Protein AF-M7NB40-F1 (afdb_monomer_lite)

Structure (mmCIF, N/CA/C/O backbone):
data_AF-M7NB40-F1
#
_entry.id   AF-M7NB40-F1
#
loop_
_atom_site.group_PDB
_atom_site.id
_atom_site.type_symbol
_atom_site.label_atom_id
_atom_site.label_alt_id
_atom_site.label_comp_id
_atom_site.label_asym_id
_atom_site.label_entity_id
_atom_site.label_seq_id
_atom_site.pdbx_PDB_ins_code
_atom_site.Cartn_x
_atom_site.Cartn_y
_atom_site.Cartn_z
_atom_site.occupancy
_atom_site.B_iso_or_equiv
_atom_site.auth_seq_id
_atom_site.auth_comp_id
_atom_site.auth_asym_id
_atom_site.auth_atom_id
_atom_site.pdbx_PDB_model_num
ATOM 1 N N . MET A 1 1 ? 5.484 7.622 -12.909 1.00 49.22 1 MET A N 1
ATOM 2 C CA . MET A 1 1 ? 4.697 6.373 -12.818 1.00 49.22 1 MET A CA 1
ATOM 3 C C . MET A 1 1 ? 3.566 6.585 -11.818 1.00 49.22 1 MET A C 1
ATOM 5 O O . MET A 1 1 ? 3.850 6.880 -10.663 1.00 49.22 1 MET A O 1
ATOM 9 N N . ARG A 1 2 ? 2.302 6.554 -12.257 1.00 57.28 2 ARG A N 1
ATOM 10 C CA . ARG A 1 2 ? 1.126 6.620 -11.374 1.00 57.28 2 ARG A CA 1
ATOM 11 C C . ARG A 1 2 ? 0.369 5.305 -11.543 1.00 57.28 2 ARG A C 1
ATOM 13 O O . ARG A 1 2 ? -0.333 5.151 -12.531 1.00 57.28 2 ARG A O 1
ATOM 20 N N . ALA A 1 3 ? 0.578 4.365 -10.628 1.00 66.25 3 ALA A N 1
ATOM 21 C CA . ALA A 1 3 ? -0.299 3.209 -10.501 1.00 66.25 3 ALA A CA 1
ATOM 22 C C . ALA A 1 3 ? -1.470 3.597 -9.592 1.00 66.25 3 ALA A C 1
ATOM 24 O O . ALA A 1 3 ? -1.280 4.334 -8.618 1.00 66.25 3 ALA A O 1
ATOM 25 N N . LEU A 1 4 ? -2.669 3.130 -9.921 1.00 70.56 4 LEU A N 1
ATOM 26 C CA . LEU A 1 4 ? -3.814 3.230 -9.030 1.00 70.56 4 LEU A CA 1
ATOM 27 C C . LEU A 1 4 ? -3.682 2.150 -7.949 1.00 70.56 4 LEU A C 1
ATOM 29 O O . LEU A 1 4 ? -3.648 0.961 -8.262 1.00 70.56 4 LEU A O 1
ATOM 33 N N . GLU A 1 5 ? -3.606 2.571 -6.688 1.00 80.62 5 GLU A N 1
ATOM 34 C CA . GLU A 1 5 ? -3.642 1.674 -5.531 1.00 80.62 5 GLU A CA 1
ATOM 35 C C . GLU A 1 5 ? -5.100 1.511 -5.088 1.00 80.62 5 GLU A C 1
ATOM 37 O O . GLU A 1 5 ? -5.749 2.477 -4.677 1.00 80.62 5 GLU A O 1
ATOM 42 N N . ILE A 1 6 ? -5.622 0.292 -5.185 1.00 80.75 6 ILE A N 1
ATOM 43 C CA . ILE A 1 6 ? -6.971 -0.083 -4.767 1.00 80.75 6 ILE A CA 1
ATOM 44 C C . ILE A 1 6 ? -6.831 -0.986 -3.547 1.00 80.75 6 ILE A C 1
ATOM 46 O O . ILE A 1 6 ? -6.243 -2.064 -3.622 1.00 80.75 6 ILE A O 1
ATOM 50 N N . VAL A 1 7 ? -7.391 -0.555 -2.422 1.00 76.06 7 VAL A N 1
ATOM 51 C CA . VAL A 1 7 ? -7.542 -1.401 -1.236 1.00 76.06 7 VAL A CA 1
ATOM 52 C C . VAL A 1 7 ? -8.984 -1.879 -1.208 1.00 76.06 7 VAL A C 1
ATOM 54 O O . VAL A 1 7 ? -9.906 -1.073 -1.082 1.00 76.06 7 VAL A O 1
ATOM 57 N N . ALA A 1 8 ? -9.170 -3.183 -1.365 1.00 72.12 8 ALA A N 1
ATOM 58 C CA . ALA A 1 8 ? -10.460 -3.846 -1.291 1.00 72.12 8 ALA A CA 1
ATOM 59 C C . ALA A 1 8 ? -10.480 -4.778 -0.077 1.00 72.12 8 ALA A C 1
ATOM 61 O O . ALA A 1 8 ? -9.450 -5.288 0.363 1.00 72.12 8 ALA A O 1
ATOM 62 N N . TYR A 1 9 ? -11.664 -5.007 0.473 1.00 75.12 9 TYR A N 1
ATOM 63 C CA . TYR A 1 9 ? -11.856 -5.953 1.561 1.00 75.12 9 TYR A CA 1
ATOM 64 C C . TYR A 1 9 ? -12.937 -6.953 1.176 1.00 75.12 9 TYR A C 1
ATOM 66 O O . TYR A 1 9 ? -13.951 -6.593 0.570 1.00 75.12 9 TYR A O 1
ATOM 74 N N . HIS A 1 10 ? -12.693 -8.218 1.500 1.00 69.44 10 HIS A N 1
ATOM 75 C CA . HIS A 1 10 ? -13.648 -9.289 1.270 1.00 69.44 10 HIS A CA 1
ATOM 76 C C . HIS A 1 10 ? -14.543 -9.446 2.502 1.00 69.44 10 HIS A C 1
ATOM 78 O O . HIS A 1 10 ? -14.04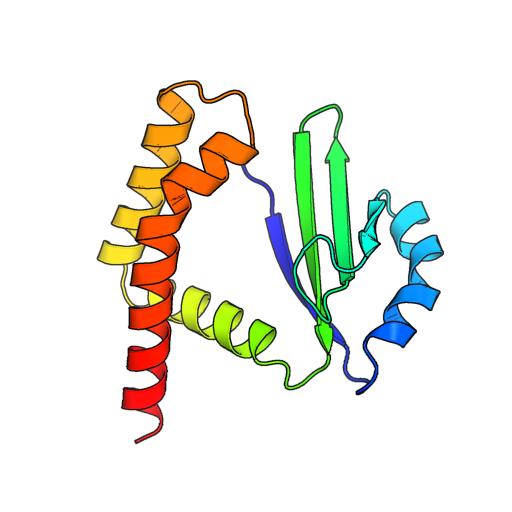4 -9.453 3.628 1.00 69.44 10 HIS A O 1
ATOM 84 N N . ARG A 1 11 ? -15.869 -9.484 2.291 1.00 60.31 11 ARG A N 1
ATOM 85 C CA . ARG A 1 11 ? -16.875 -9.536 3.372 1.00 60.31 11 ARG A CA 1
ATOM 86 C C . ARG A 1 11 ? -16.840 -10.849 4.156 1.00 60.31 11 ARG A C 1
ATOM 88 O O . ARG A 1 11 ? -17.178 -10.839 5.335 1.00 60.31 11 ARG A O 1
ATOM 95 N N . GLU A 1 12 ? -16.440 -11.936 3.508 1.00 62.94 12 GLU A N 1
ATOM 96 C CA . GLU A 1 12 ? -16.226 -13.240 4.137 1.00 62.94 12 GLU A CA 1
ATOM 97 C C . GLU A 1 12 ? -15.004 -13.181 5.068 1.00 62.94 12 GLU A C 1
ATOM 99 O O . GLU A 1 12 ? -14.073 -12.391 4.865 1.00 62.94 12 GLU A O 1
ATOM 104 N N . ARG A 1 13 ? -15.013 -13.997 6.129 1.00 64.25 13 ARG A N 1
ATOM 105 C CA . ARG A 1 13 ? -13.917 -14.007 7.116 1.00 64.25 13 ARG A CA 1
ATOM 106 C C . ARG A 1 13 ? -12.655 -14.671 6.576 1.00 64.25 13 ARG A C 1
ATOM 108 O O . ARG A 1 13 ? -11.569 -14.345 7.052 1.00 64.25 13 ARG A O 1
ATOM 115 N N . ASP A 1 14 ? -12.795 -15.587 5.619 1.00 83.12 14 ASP A N 1
ATOM 116 C CA . ASP A 1 14 ? -11.667 -16.303 5.041 1.00 83.12 14 ASP A CA 1
ATOM 117 C C . ASP A 1 14 ? -11.173 -15.611 3.766 1.00 83.12 14 ASP A C 1
ATOM 119 O O . ASP A 1 14 ? -11.850 -15.550 2.741 1.00 83.12 14 ASP A O 1
ATOM 123 N N . ILE A 1 15 ? -9.951 -15.082 3.827 1.00 88.81 15 ILE A N 1
ATOM 124 C CA . ILE A 1 15 ? -9.298 -14.465 2.671 1.00 88.81 15 ILE A CA 1
ATOM 125 C C . ILE A 1 15 ? -8.913 -15.492 1.596 1.00 88.81 15 ILE A C 1
ATOM 127 O O . ILE A 1 15 ? -8.690 -15.109 0.449 1.00 88.81 15 ILE A O 1
ATOM 131 N N . GLY A 1 16 ? -8.840 -16.781 1.940 1.00 88.94 16 GLY A N 1
ATOM 132 C CA . GLY A 1 16 ? -8.567 -17.867 1.001 1.00 88.94 16 GLY A CA 1
ATOM 133 C C . GLY A 1 16 ? -9.643 -18.022 -0.071 1.00 88.94 16 GLY A C 1
ATOM 134 O O . GLY A 1 16 ? -9.330 -18.405 -1.194 1.00 88.94 16 GLY A O 1
ATOM 135 N N . GLU A 1 17 ? -10.888 -17.632 0.208 1.00 89.94 17 GLU A N 1
ATOM 136 C CA . GLU A 1 17 ? -11.972 -17.686 -0.782 1.00 89.94 17 GLU A CA 1
ATOM 137 C C . GLU A 1 17 ? -11.721 -16.766 -1.984 1.00 89.94 17 GLU A C 1
ATOM 139 O O . GLU A 1 17 ? -12.179 -17.041 -3.094 1.00 89.94 17 GLU A O 1
ATOM 144 N N . VAL A 1 18 ? -10.915 -15.713 -1.806 1.00 91.06 18 VAL A N 1
ATOM 145 C CA . VAL A 1 18 ? -10.508 -14.826 -2.903 1.00 91.06 18 VAL A CA 1
ATOM 146 C C . VAL A 1 18 ? -9.698 -15.575 -3.968 1.00 91.06 18 VAL A C 1
ATOM 148 O O . VAL A 1 18 ? -9.761 -15.208 -5.141 1.00 91.06 18 VAL A O 1
ATOM 151 N N . ASP A 1 19 ? -9.002 -16.658 -3.607 1.00 93.50 19 ASP A N 1
ATOM 152 C CA . ASP A 1 19 ? -8.218 -17.450 -4.562 1.00 93.50 19 ASP A CA 1
ATOM 153 C C . ASP A 1 19 ? -9.097 -18.110 -5.635 1.00 93.50 19 ASP A C 1
ATOM 155 O O . ASP A 1 19 ? -8.651 -18.301 -6.769 1.00 93.50 19 ASP A O 1
ATOM 159 N N . ALA A 1 20 ? -10.373 -18.375 -5.329 1.00 94.06 20 ALA A N 1
ATOM 160 C CA . ALA A 1 20 ? -11.338 -18.897 -6.296 1.00 94.06 20 ALA A CA 1
ATOM 161 C C . ALA A 1 20 ? -11.656 -17.902 -7.431 1.00 94.06 20 ALA A C 1
ATOM 163 O O . ALA A 1 20 ? -12.182 -18.303 -8.469 1.00 94.06 20 ALA A O 1
ATOM 164 N N . PHE A 1 21 ? -11.325 -16.617 -7.257 1.00 93.69 21 PHE A N 1
ATOM 165 C CA . PHE A 1 21 ? -11.527 -15.565 -8.255 1.00 93.69 21 PHE A CA 1
ATOM 166 C C . PHE A 1 21 ? -10.272 -15.258 -9.082 1.00 93.69 21 PHE A C 1
ATOM 168 O O . PHE A 1 21 ? -10.321 -14.389 -9.958 1.00 93.69 21 PHE A O 1
ATOM 175 N N . ASN A 1 22 ? -9.156 -15.959 -8.846 1.00 95.69 22 ASN A N 1
ATOM 176 C CA . ASN A 1 22 ? -7.927 -15.778 -9.622 1.00 95.69 22 ASN A CA 1
ATOM 177 C C . ASN A 1 22 ? -8.167 -15.888 -11.145 1.00 95.69 22 ASN A C 1
ATOM 179 O O . ASN A 1 22 ? -7.736 -14.975 -11.850 1.00 95.69 22 ASN A O 1
ATOM 183 N N . PRO A 1 23 ? -8.924 -16.879 -11.671 1.00 97.31 23 PRO A N 1
ATOM 184 C CA . PRO A 1 23 ? -9.192 -16.967 -13.110 1.00 97.31 23 PRO A CA 1
ATOM 185 C C . PRO A 1 23 ? -9.917 -15.736 -13.678 1.00 97.31 23 PRO A C 1
ATOM 187 O O . PRO A 1 23 ? -9.607 -15.262 -14.768 1.00 97.31 23 PRO A O 1
ATOM 190 N N . GLN A 1 24 ? -10.874 -15.177 -12.939 1.00 96.44 24 GLN A N 1
ATOM 191 C CA . GLN A 1 24 ? -11.639 -13.996 -13.342 1.00 96.44 24 GLN A CA 1
ATOM 192 C C . GLN A 1 24 ? -10.757 -12.743 -13.335 1.00 96.44 24 GLN A C 1
ATOM 194 O O . GLN A 1 24 ? -10.867 -11.898 -14.224 1.00 96.44 24 GLN A O 1
ATOM 199 N N . MET A 1 25 ? -9.860 -12.635 -12.353 1.00 95.62 25 MET A N 1
ATOM 200 C CA . MET A 1 25 ? -8.872 -11.559 -12.291 1.00 95.62 25 MET A CA 1
ATOM 201 C C . MET A 1 25 ? -7.882 -11.647 -13.458 1.00 95.62 25 MET A C 1
ATOM 203 O O . MET A 1 25 ? -7.589 -10.628 -14.087 1.00 95.62 25 MET A O 1
ATOM 207 N N . GLU A 1 26 ? -7.428 -12.852 -13.802 1.00 95.50 26 GLU A N 1
ATOM 208 C CA . GLU A 1 26 ? -6.564 -13.108 -14.960 1.00 95.50 26 GLU A CA 1
ATOM 209 C C . GLU A 1 26 ? -7.244 -12.747 -16.282 1.00 95.50 26 GLU A C 1
ATOM 211 O O . GLU A 1 26 ? -6.655 -12.037 -17.100 1.00 95.50 26 GLU A O 1
ATOM 216 N N . LEU A 1 27 ? -8.514 -13.126 -16.462 1.00 96.69 27 LEU A N 1
ATOM 217 C CA . LEU A 1 27 ? -9.319 -12.720 -17.620 1.00 96.69 27 LEU A CA 1
ATOM 218 C C . LEU A 1 27 ? -9.467 -11.193 -17.729 1.00 96.69 27 LEU A C 1
ATOM 220 O O . LEU A 1 27 ? -9.525 -10.655 -18.834 1.00 96.69 27 LEU A O 1
ATOM 224 N N . ALA A 1 28 ? -9.482 -10.480 -16.600 1.00 94.69 28 ALA A N 1
ATOM 225 C CA . ALA A 1 28 ? -9.496 -9.017 -16.545 1.00 94.69 28 ALA A CA 1
ATOM 226 C C . ALA A 1 28 ? -8.099 -8.368 -16.708 1.00 94.69 28 ALA A C 1
ATOM 228 O O . ALA A 1 28 ? -7.958 -7.144 -16.579 1.00 94.69 28 ALA A O 1
ATOM 229 N N . GLY A 1 29 ? -7.064 -9.167 -16.993 1.00 95.06 29 GLY A N 1
ATOM 230 C CA . GLY A 1 29 ? -5.694 -8.722 -17.252 1.00 95.06 29 GLY A CA 1
ATOM 231 C C . GLY A 1 29 ? -4.830 -8.541 -16.003 1.00 95.06 29 GLY A C 1
ATOM 232 O O . GLY A 1 29 ? -3.773 -7.914 -16.084 1.00 95.06 29 GLY A O 1
ATOM 233 N N . PHE A 1 30 ? -5.258 -9.040 -14.844 1.00 96.31 30 PHE A N 1
ATOM 234 C CA . PHE A 1 30 ? -4.458 -9.001 -13.622 1.00 96.31 30 PHE A CA 1
ATOM 235 C C . PHE A 1 30 ? -3.607 -10.260 -13.454 1.00 96.31 30 PHE A C 1
ATOM 237 O O . PHE A 1 30 ? -3.990 -11.355 -13.834 1.00 96.31 30 PHE A O 1
ATOM 244 N N . VAL A 1 31 ? -2.466 -10.113 -12.789 1.00 96.38 31 VAL A N 1
ATOM 245 C CA . VAL A 1 31 ? -1.636 -11.224 -12.320 1.00 96.38 31 VAL A CA 1
ATOM 246 C C . VAL A 1 31 ? -1.857 -11.400 -10.824 1.00 96.38 31 VAL A C 1
ATOM 248 O O . VAL A 1 31 ? -1.577 -10.473 -10.055 1.00 96.38 31 VAL A O 1
ATOM 251 N N . ALA A 1 32 ? -2.315 -12.582 -10.409 1.00 96.31 32 ALA A N 1
ATOM 252 C CA . ALA A 1 32 ? -2.405 -12.964 -9.004 1.00 96.31 32 ALA A CA 1
ATOM 253 C C . ALA A 1 32 ? -1.001 -13.231 -8.430 1.00 96.31 32 ALA A C 1
ATOM 255 O O . ALA A 1 32 ? -0.205 -13.986 -8.986 1.00 96.31 32 ALA A O 1
ATOM 256 N N . ARG A 1 33 ? -0.666 -12.580 -7.314 1.00 95.44 33 ARG A N 1
ATOM 257 C CA . ARG A 1 33 ? 0.641 -12.679 -6.635 1.00 95.44 33 ARG A CA 1
ATOM 258 C C . ARG A 1 33 ? 0.545 -13.303 -5.239 1.00 95.44 33 ARG A C 1
ATOM 260 O O . ARG A 1 33 ? 1.558 -13.372 -4.543 1.00 95.44 33 ARG A O 1
ATOM 267 N N . GLY A 1 34 ? -0.649 -13.730 -4.822 1.00 94.88 34 GLY A N 1
ATOM 268 C CA . GLY A 1 34 ? 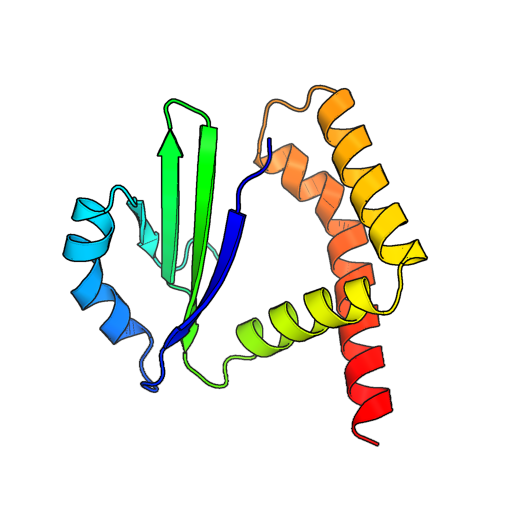-0.905 -14.226 -3.469 1.00 94.88 34 GLY A CA 1
ATOM 269 C C . GLY A 1 34 ? -0.590 -13.164 -2.410 1.00 94.88 34 GLY A C 1
ATOM 270 O O . GLY A 1 34 ? -0.897 -11.987 -2.595 1.00 94.88 34 GLY A O 1
ATOM 271 N N . GLU A 1 35 ? 0.051 -13.565 -1.313 1.00 94.06 35 GLU A N 1
ATOM 272 C CA . GLU A 1 35 ? 0.411 -12.662 -0.206 1.00 94.06 35 GLU A CA 1
ATOM 273 C C . GLU A 1 35 ? 1.513 -11.659 -0.567 1.00 94.06 35 GLU A C 1
ATOM 275 O O . GLU A 1 35 ? 1.486 -10.494 -0.154 1.00 94.06 35 GLU A O 1
ATOM 280 N N . HIS A 1 36 ? 2.489 -12.096 -1.364 1.00 92.56 36 HIS A N 1
ATOM 281 C CA . HIS A 1 36 ? 3.601 -11.280 -1.852 1.00 92.56 36 HIS A CA 1
ATOM 282 C C . HIS A 1 36 ? 4.312 -10.465 -0.744 1.00 92.56 36 HIS A C 1
ATOM 284 O O . HIS A 1 36 ? 4.576 -9.272 -0.899 1.00 92.56 36 HIS A O 1
ATOM 290 N N . GLY A 1 37 ? 4.574 -11.098 0.404 1.00 89.19 37 GLY A N 1
ATOM 291 C CA . GLY A 1 37 ? 5.300 -10.500 1.533 1.00 89.19 37 GLY A CA 1
ATOM 292 C C . GLY A 1 37 ? 4.441 -9.797 2.592 1.00 89.19 37 GLY A C 1
ATOM 293 O O . GLY A 1 37 ? 5.003 -9.271 3.547 1.00 89.19 37 GLY A O 1
ATOM 294 N N . ILE A 1 38 ? 3.108 -9.792 2.459 1.00 89.62 38 ILE A N 1
ATOM 295 C CA . ILE A 1 38 ? 2.185 -9.322 3.505 1.00 89.62 38 ILE A CA 1
ATOM 296 C C . ILE A 1 38 ? 1.229 -10.471 3.861 1.00 89.62 38 ILE A C 1
ATOM 298 O O . ILE A 1 38 ? 0.384 -10.805 3.024 1.00 89.62 38 ILE A O 1
ATOM 302 N N . PRO A 1 39 ? 1.338 -11.063 5.066 1.00 91.25 39 PRO A N 1
ATOM 303 C CA . PRO A 1 39 ? 0.466 -12.155 5.494 1.00 91.25 39 PRO A CA 1
ATOM 304 C C . PRO A 1 39 ? -1.017 -11.787 5.412 1.00 91.25 39 PRO A C 1
ATOM 306 O O . PRO A 1 39 ? -1.411 -10.671 5.761 1.00 91.25 39 PRO A O 1
ATOM 309 N N . GLY A 1 40 ? -1.843 -12.721 4.939 1.00 90.69 40 GLY A N 1
ATOM 310 C CA . GLY A 1 40 ? -3.286 -12.523 4.803 1.00 90.69 40 GLY A CA 1
ATOM 311 C C . GLY A 1 40 ? -3.697 -11.554 3.689 1.00 90.69 40 GLY A C 1
ATOM 312 O O . GLY A 1 40 ? -4.840 -11.098 3.680 1.00 90.69 40 GLY A O 1
ATOM 313 N N . ARG A 1 41 ? -2.793 -11.216 2.758 1.00 94.75 41 ARG A N 1
ATOM 314 C CA . ARG A 1 41 ? -3.110 -10.435 1.552 1.00 94.75 41 ARG A CA 1
ATOM 315 C C . ARG A 1 41 ? -3.419 -11.348 0.364 1.00 94.75 41 ARG A C 1
ATOM 317 O O . ARG A 1 41 ? -2.817 -12.410 0.209 1.00 94.75 41 ARG A O 1
ATOM 324 N N . ARG A 1 42 ? -4.278 -10.888 -0.544 1.00 95.88 42 ARG A N 1
ATOM 325 C CA . ARG A 1 42 ? -4.271 -11.299 -1.955 1.00 95.88 42 ARG A CA 1
ATOM 326 C C . ARG A 1 42 ? -3.977 -10.098 -2.828 1.00 95.88 42 ARG A C 1
ATOM 328 O O . ARG A 1 42 ? -4.663 -9.080 -2.760 1.00 95.88 42 ARG A O 1
ATOM 335 N N . TYR A 1 43 ? -2.880 -10.187 -3.565 1.00 95.50 43 TYR A N 1
ATOM 336 C CA . TYR A 1 43 ? -2.335 -9.079 -4.324 1.00 95.50 43 TYR A CA 1
ATOM 337 C C . TYR A 1 43 ? -2.482 -9.335 -5.816 1.00 95.50 43 TYR A C 1
ATOM 339 O O . TYR A 1 43 ? -1.971 -10.332 -6.327 1.00 95.50 43 TYR A O 1
ATOM 347 N N . PHE A 1 44 ? -3.150 -8.421 -6.511 1.00 96.12 44 PHE A N 1
ATOM 348 C CA . PHE A 1 44 ? -3.339 -8.488 -7.953 1.00 96.12 44 PHE A CA 1
ATOM 349 C C . PHE A 1 44 ? -2.735 -7.267 -8.622 1.00 96.12 44 PHE A C 1
ATOM 351 O O . PHE A 1 44 ? -2.889 -6.137 -8.158 1.00 96.12 44 PHE A O 1
ATOM 358 N N . VAL A 1 45 ? -2.049 -7.493 -9.735 1.00 94.88 45 VAL A N 1
ATOM 359 C CA . VAL A 1 45 ? -1.314 -6.442 -10.436 1.00 94.88 45 VAL A CA 1
ATOM 360 C C . VAL A 1 45 ? -1.678 -6.453 -11.905 1.00 94.88 45 VAL A C 1
ATOM 362 O O . VAL A 1 45 ? -1.561 -7.490 -12.547 1.00 94.88 45 VAL A O 1
ATOM 365 N N . ARG A 1 46 ? -2.051 -5.296 -12.449 1.00 94.25 46 ARG A N 1
ATOM 366 C CA . ARG A 1 46 ? -2.209 -5.109 -13.894 1.00 94.25 46 ARG A CA 1
ATOM 367 C C . ARG A 1 46 ? -1.082 -4.251 -14.447 1.00 94.25 46 ARG A C 1
ATOM 369 O O . ARG A 1 46 ? -0.721 -3.228 -13.858 1.00 94.25 46 ARG A O 1
ATOM 376 N N . THR A 1 47 ? -0.551 -4.666 -15.589 1.00 90.31 47 THR A N 1
ATOM 377 C CA . THR A 1 47 ? 0.543 -3.995 -16.298 1.00 90.31 47 THR A CA 1
ATOM 378 C C . THR A 1 47 ? 0.155 -3.706 -17.740 1.00 90.31 47 THR A C 1
ATOM 380 O O . THR A 1 47 ? -0.457 -4.545 -18.394 1.00 90.31 47 THR A O 1
ATOM 383 N N . GLU A 1 48 ? 0.564 -2.550 -18.250 1.00 88.75 48 GLU A N 1
ATOM 384 C CA . GLU A 1 48 ? 0.531 -2.211 -19.673 1.00 88.75 48 GLU A CA 1
ATOM 385 C C . GLU A 1 48 ? 1.982 -2.066 -20.146 1.00 88.75 48 GLU A C 1
ATOM 387 O O . GLU A 1 48 ? 2.702 -1.148 -19.743 1.00 88.75 48 GLU A O 1
ATOM 392 N N . GLY A 1 49 ? 2.459 -3.037 -20.931 1.00 87.38 49 GLY A N 1
ATOM 393 C CA . GLY A 1 49 ? 3.887 -3.175 -21.225 1.00 87.38 49 GLY A CA 1
ATOM 394 C C . GLY A 1 49 ? 4.701 -3.414 -19.947 1.00 87.38 49 GLY A C 1
ATOM 395 O O . GLY A 1 49 ? 4.398 -4.318 -19.172 1.00 87.38 49 GLY A O 1
ATOM 396 N N . SER A 1 50 ? 5.726 -2.591 -19.711 1.00 82.69 50 SER A N 1
ATOM 397 C CA . SER A 1 50 ? 6.552 -2.629 -18.492 1.00 82.69 50 SER A CA 1
ATOM 398 C C . SER A 1 50 ? 6.016 -1.757 -17.349 1.00 82.69 50 SER A C 1
ATOM 400 O O . SER A 1 50 ? 6.650 -1.658 -16.297 1.00 82.69 50 SER A O 1
ATOM 402 N N . VAL A 1 51 ? 4.865 -1.102 -17.534 1.00 82.19 51 VAL A N 1
ATOM 403 C CA . VAL A 1 51 ? 4.326 -0.135 -16.575 1.00 82.19 51 VAL A CA 1
ATOM 404 C C . VAL A 1 51 ? 3.192 -0.763 -15.778 1.00 82.19 51 VAL A C 1
ATOM 406 O O . VAL A 1 51 ? 2.177 -1.179 -16.330 1.00 82.19 51 VAL A O 1
ATOM 409 N N . HIS A 1 52 ? 3.329 -0.783 -14.453 1.00 86.19 52 HIS A N 1
ATOM 410 C CA . HIS A 1 52 ? 2.225 -1.135 -13.565 1.00 86.19 52 HIS A CA 1
ATOM 411 C C . HIS A 1 52 ? 1.160 -0.038 -13.577 1.00 86.19 52 HIS A C 1
ATOM 413 O O . HIS A 1 52 ? 1.468 1.127 -13.309 1.00 86.19 52 HIS A O 1
ATOM 419 N N . THR A 1 53 ? -0.088 -0.411 -13.863 1.00 89.62 53 THR A N 1
ATOM 420 C CA . THR A 1 53 ? -1.214 0.531 -13.926 1.00 89.62 53 THR A CA 1
ATOM 421 C C . THR A 1 53 ? -2.142 0.404 -12.728 1.00 89.62 53 THR A C 1
ATOM 423 O O . THR A 1 53 ? -2.624 1.421 -12.236 1.00 89.62 53 THR A O 1
ATOM 426 N N . HIS A 1 54 ? -2.368 -0.813 -12.226 1.00 92.44 54 HIS A N 1
ATOM 427 C CA . HIS A 1 54 ? -3.268 -1.064 -11.097 1.00 92.44 54 HIS A CA 1
ATOM 428 C C . HIS A 1 54 ? -2.655 -2.056 -10.121 1.00 92.44 54 HIS A C 1
ATOM 430 O O . HIS A 1 54 ? -2.144 -3.103 -10.527 1.00 92.44 54 HIS A O 1
ATOM 436 N N . HIS A 1 55 ? -2.774 -1.738 -8.840 1.00 92.25 55 HIS A N 1
ATOM 437 C CA . HIS A 1 55 ? -2.412 -2.586 -7.717 1.00 92.25 55 HIS A CA 1
ATOM 438 C C . HIS A 1 55 ? -3.656 -2.790 -6.860 1.00 92.25 55 HIS A C 1
ATOM 440 O O . HIS A 1 55 ? -4.215 -1.824 -6.345 1.00 92.25 55 HIS A O 1
ATOM 446 N N . VAL A 1 56 ? -4.106 -4.032 -6.724 1.00 93.56 56 VAL A N 1
ATOM 447 C CA . VAL A 1 56 ? -5.262 -4.385 -5.898 1.00 93.56 56 VAL A CA 1
ATOM 448 C C . VAL A 1 56 ? -4.765 -5.177 -4.703 1.00 93.56 56 VAL A C 1
ATOM 450 O O . VAL A 1 56 ? -4.230 -6.274 -4.857 1.00 93.56 56 VAL A O 1
ATOM 453 N N . HIS A 1 57 ? -4.950 -4.617 -3.512 1.00 93.06 57 HIS A N 1
ATOM 454 C CA . HIS A 1 57 ? -4.674 -5.282 -2.243 1.00 93.06 57 HIS A CA 1
ATOM 455 C C . HIS A 1 57 ? -6.001 -5.719 -1.638 1.00 93.06 57 HIS A C 1
ATOM 457 O O . HIS A 1 57 ? -6.830 -4.876 -1.297 1.00 93.06 57 HIS A O 1
ATOM 463 N N . MET A 1 58 ? -6.199 -7.028 -1.527 1.00 92.75 58 MET A N 1
ATOM 464 C CA . MET A 1 58 ? -7.356 -7.631 -0.876 1.00 92.75 58 MET A CA 1
ATOM 465 C C . MET A 1 58 ? -6.972 -8.204 0.483 1.00 92.75 58 MET A C 1
ATOM 467 O O . MET A 1 58 ? -5.955 -8.885 0.611 1.00 92.75 58 MET A O 1
ATOM 471 N N . PHE A 1 59 ? -7.814 -7.941 1.477 1.00 91.50 59 PHE A N 1
ATOM 472 C CA . PHE A 1 59 ? -7.686 -8.445 2.843 1.00 91.50 59 PHE A CA 1
ATOM 473 C C . PHE A 1 59 ? -9.048 -8.914 3.368 1.00 91.50 59 PHE A C 1
ATOM 475 O O . PHE A 1 59 ? -10.093 -8.470 2.880 1.00 91.50 59 PHE A O 1
ATOM 482 N N . ALA A 1 60 ? -9.044 -9.777 4.385 1.00 90.50 60 ALA A N 1
ATOM 483 C CA . ALA A 1 60 ? -10.264 -10.129 5.108 1.00 90.50 60 ALA A CA 1
ATOM 484 C C . ALA A 1 60 ? -10.853 -8.899 5.818 1.00 90.50 60 ALA A C 1
ATOM 486 O O . ALA A 1 60 ? -10.121 -8.011 6.278 1.00 90.50 60 ALA A O 1
ATOM 487 N N . THR A 1 61 ? -12.178 -8.860 5.951 1.00 84.94 61 THR A N 1
ATOM 488 C CA . THR A 1 61 ? -12.847 -7.842 6.770 1.00 84.94 61 THR A CA 1
ATOM 489 C C . THR A 1 61 ? -12.327 -7.887 8.209 1.00 84.94 61 THR A C 1
ATOM 491 O O . THR A 1 61 ? -12.149 -8.953 8.790 1.00 84.94 61 THR A O 1
ATOM 494 N N . GLY A 1 62 ? -12.072 -6.712 8.790 1.00 83.38 62 GLY A N 1
ATOM 495 C CA . GLY A 1 62 ? -11.539 -6.585 10.149 1.00 83.38 62 GLY A CA 1
ATOM 496 C C . GLY A 1 62 ? -10.017 -6.711 10.256 1.00 83.38 62 GLY A C 1
ATOM 497 O O . GLY A 1 62 ? -9.485 -6.462 11.335 1.00 83.38 62 GLY A O 1
ATOM 498 N N . SER A 1 63 ? -9.314 -7.020 9.159 1.00 88.50 63 SER A N 1
ATOM 499 C CA . SER A 1 63 ? -7.850 -7.044 9.132 1.00 88.50 63 SER A CA 1
ATOM 500 C C . SER A 1 63 ? -7.257 -5.691 9.528 1.00 88.50 63 SER A C 1
ATOM 502 O O . SER A 1 63 ? -7.649 -4.642 9.005 1.00 88.50 63 SER A O 1
ATOM 504 N N . ASP A 1 64 ? -6.246 -5.716 10.396 1.00 89.50 64 ASP A N 1
ATOM 505 C CA . ASP A 1 64 ? -5.506 -4.517 10.795 1.00 89.50 64 ASP A CA 1
ATOM 506 C C . ASP A 1 64 ? -4.797 -3.858 9.609 1.00 89.50 64 ASP A C 1
ATOM 508 O O . ASP A 1 64 ? -4.593 -2.646 9.605 1.00 89.50 64 ASP A O 1
ATOM 512 N N . GLN A 1 65 ? -4.518 -4.615 8.540 1.00 90.06 65 GLN A N 1
ATOM 513 C CA . GLN A 1 65 ? -4.024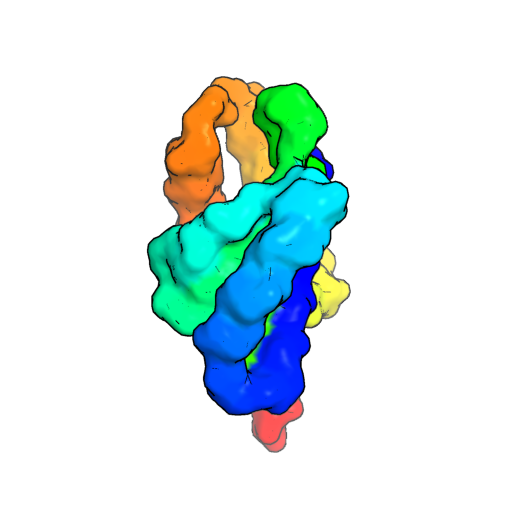 -4.042 7.291 1.00 90.06 65 GLN A CA 1
ATOM 514 C C . GLN A 1 65 ? -5.044 -3.074 6.687 1.00 90.06 65 GLN A C 1
ATOM 516 O O . GLN A 1 65 ? -4.663 -1.984 6.268 1.00 90.06 65 GLN A O 1
ATOM 521 N N . VAL A 1 66 ? -6.339 -3.410 6.682 1.00 89.00 66 VAL A N 1
ATOM 522 C CA . VAL A 1 66 ? -7.384 -2.505 6.170 1.00 89.00 66 VAL A CA 1
ATOM 523 C C . VAL A 1 66 ? -7.438 -1.238 7.016 1.00 89.00 66 VAL A C 1
ATOM 525 O O . VAL A 1 66 ? -7.411 -0.140 6.460 1.00 89.00 66 VAL A O 1
ATOM 528 N N . LYS A 1 67 ? -7.435 -1.378 8.349 1.00 90.19 67 LYS A N 1
ATOM 529 C CA . LYS A 1 67 ? -7.429 -0.236 9.277 1.00 90.19 67 LYS A CA 1
ATOM 530 C C . LYS A 1 67 ? -6.224 0.671 9.028 1.00 90.19 67 LYS A C 1
ATOM 532 O O . LYS A 1 67 ? -6.401 1.867 8.829 1.00 90.19 67 LYS A O 1
ATOM 537 N N . ARG A 1 68 ? -5.020 0.097 8.926 1.00 90.75 68 ARG A N 1
ATOM 538 C CA . ARG A 1 68 ? -3.772 0.829 8.658 1.00 90.75 68 ARG A CA 1
ATOM 539 C C . ARG A 1 68 ? -3.810 1.587 7.330 1.00 90.75 68 ARG A C 1
ATOM 541 O O . ARG A 1 68 ? -3.394 2.741 7.271 1.00 90.75 68 ARG A O 1
ATOM 548 N N . HIS A 1 69 ? -4.323 0.970 6.262 1.00 90.62 69 HIS A N 1
ATOM 549 C CA . HIS A 1 69 ? -4.441 1.634 4.957 1.00 90.62 69 HIS A CA 1
ATOM 550 C C . HIS A 1 69 ? -5.450 2.791 4.986 1.00 90.62 69 HIS A C 1
ATOM 552 O O . HIS A 1 69 ? -5.181 3.845 4.406 1.00 90.62 69 HIS A O 1
ATOM 558 N N . LEU A 1 70 ? -6.597 2.608 5.652 1.00 91.06 70 LEU A N 1
ATOM 559 C CA . LEU A 1 70 ? -7.615 3.652 5.790 1.00 91.06 70 LEU A CA 1
ATOM 560 C C . LEU A 1 70 ? -7.113 4.812 6.655 1.00 91.06 70 LEU A C 1
ATOM 562 O O . LEU A 1 70 ? -7.188 5.954 6.209 1.00 91.06 70 LEU A O 1
ATOM 566 N N . ALA A 1 71 ? -6.513 4.517 7.812 1.00 93.38 71 ALA A N 1
ATOM 567 C CA . ALA A 1 71 ? -5.913 5.511 8.698 1.00 93.38 71 ALA A CA 1
ATOM 568 C C . ALA A 1 71 ? -4.879 6.362 7.955 1.00 93.38 71 ALA A C 1
ATOM 570 O O . ALA A 1 71 ? -4.970 7.584 7.955 1.00 93.38 71 ALA A O 1
ATOM 571 N N . PHE A 1 72 ? -3.949 5.730 7.232 1.00 94.69 72 PHE A N 1
ATOM 572 C CA . PHE A 1 72 ? -2.938 6.442 6.450 1.00 94.69 72 PHE A CA 1
ATOM 573 C C . PHE A 1 72 ? -3.551 7.354 5.376 1.00 94.69 72 PHE A C 1
ATOM 575 O O . PHE A 1 72 ? -3.132 8.499 5.209 1.00 94.69 72 PHE A O 1
ATOM 582 N N . ARG A 1 73 ? -4.553 6.858 4.635 1.00 94.62 73 ARG A N 1
ATOM 583 C CA . ARG A 1 73 ? -5.249 7.638 3.601 1.00 94.62 73 ARG A CA 1
ATOM 584 C C . ARG A 1 73 ? -5.947 8.854 4.202 1.00 94.62 73 ARG A C 1
ATOM 586 O O . ARG A 1 73 ? -5.838 9.943 3.645 1.00 94.62 73 ARG A O 1
ATOM 593 N N . ASP A 1 74 ? -6.694 8.648 5.277 1.00 95.69 74 ASP A N 1
ATOM 594 C CA . ASP A 1 74 ? -7.529 9.687 5.872 1.00 95.69 74 ASP A CA 1
ATOM 595 C C . ASP A 1 74 ? -6.674 10.707 6.632 1.00 95.69 74 ASP A C 1
ATOM 597 O O . ASP A 1 74 ? -6.891 11.905 6.474 1.00 95.69 74 ASP A O 1
ATOM 601 N N . TYR A 1 75 ? -5.600 10.263 7.291 1.00 97.06 75 TYR A N 1
ATOM 602 C CA . TYR A 1 75 ? -4.590 11.143 7.875 1.00 97.06 75 TYR A CA 1
ATOM 603 C C . TYR A 1 75 ? -3.998 12.104 6.837 1.00 97.06 75 TYR A C 1
ATOM 605 O O . TYR A 1 75 ? -4.023 13.315 7.035 1.00 97.06 75 TYR A O 1
ATOM 613 N N . LEU A 1 76 ? -3.526 11.598 5.691 1.00 96.62 76 LEU A N 1
ATOM 614 C CA . LEU A 1 76 ? -2.945 12.453 4.647 1.00 96.62 76 LEU A CA 1
ATOM 615 C C . LEU A 1 76 ? -3.964 13.389 3.980 1.00 96.62 76 LEU A C 1
ATOM 617 O O . LEU A 1 76 ? -3.573 14.407 3.417 1.00 96.62 76 LEU A O 1
ATOM 621 N N . ARG A 1 77 ? -5.259 13.063 4.006 1.00 96.19 77 ARG A N 1
ATOM 622 C CA . ARG A 1 77 ? -6.305 13.967 3.501 1.00 96.19 77 ARG A CA 1
ATOM 623 C C . ARG A 1 77 ? -6.534 15.157 4.428 1.00 96.19 77 ARG A C 1
ATOM 625 O O . ARG A 1 77 ? -6.808 16.242 3.932 1.00 96.19 77 ARG A O 1
ATOM 632 N N . GLU A 1 78 ? -6.396 14.943 5.731 1.00 97.38 78 GLU A N 1
ATOM 633 C CA . GLU A 1 78 ? -6.606 15.959 6.770 1.00 97.38 78 GLU A CA 1
ATOM 634 C C . GLU A 1 78 ? -5.322 16.743 7.108 1.00 97.38 78 GLU A C 1
ATOM 636 O O . GLU A 1 78 ? -5.389 17.816 7.697 1.00 97.38 78 GLU A O 1
ATOM 641 N N . HIS A 1 79 ? -4.149 16.249 6.691 1.00 97.69 79 HIS A N 1
ATOM 642 C CA . HIS A 1 79 ? -2.843 16.880 6.928 1.00 97.69 79 HIS A CA 1
ATOM 643 C C . HIS A 1 79 ? -2.140 17.200 5.597 1.00 97.69 79 HIS A C 1
ATOM 645 O O . HIS A 1 79 ? -1.238 16.464 5.176 1.00 97.69 79 HIS A O 1
ATOM 651 N N . PRO A 1 80 ? -2.532 18.291 4.907 1.00 97.12 80 PRO A N 1
ATOM 652 C CA . PRO A 1 80 ? -2.018 18.619 3.576 1.00 97.12 80 PRO A CA 1
ATOM 653 C C . PRO A 1 80 ? -0.497 18.822 3.543 1.00 97.12 80 PRO A C 1
ATOM 655 O O . PRO A 1 80 ? 0.140 18.446 2.558 1.00 97.12 80 PRO A O 1
ATOM 658 N N . ASP A 1 81 ? 0.102 19.331 4.621 1.00 97.81 81 ASP A N 1
ATOM 659 C CA . ASP A 1 81 ? 1.554 19.523 4.714 1.00 97.81 81 ASP A CA 1
ATOM 660 C C . ASP A 1 81 ? 2.315 18.185 4.712 1.00 97.81 81 ASP A C 1
ATOM 662 O O . ASP A 1 81 ? 3.327 18.029 4.024 1.00 97.81 81 ASP A O 1
ATOM 666 N N . GLU A 1 82 ? 1.801 17.172 5.415 1.00 97.88 82 GLU A N 1
ATOM 667 C CA . GLU A 1 82 ? 2.384 15.823 5.423 1.00 97.88 82 GLU A CA 1
ATOM 668 C C . GLU A 1 82 ? 2.152 15.105 4.084 1.00 97.88 82 GLU A C 1
ATOM 670 O O . GLU A 1 82 ? 3.026 14.384 3.588 1.00 97.88 82 GLU A O 1
ATOM 675 N N . ALA A 1 83 ? 1.006 15.348 3.437 1.00 96.31 83 ALA A N 1
ATOM 676 C CA . ALA A 1 83 ? 0.749 14.863 2.084 1.00 96.31 83 ALA A CA 1
ATOM 677 C C . ALA A 1 83 ? 1.721 15.466 1.062 1.00 96.31 83 ALA A C 1
ATOM 679 O O . ALA A 1 83 ? 2.232 14.735 0.202 1.00 96.31 83 ALA A O 1
ATOM 680 N N . GLU A 1 84 ? 2.025 16.761 1.172 1.00 96.44 84 GLU A N 1
ATOM 681 C CA . GLU A 1 84 ? 3.009 17.420 0.317 1.00 96.44 84 GLU A CA 1
ATOM 682 C C . GLU A 1 84 ? 4.422 16.906 0.603 1.00 96.44 84 GLU A C 1
ATOM 684 O O . GLU A 1 84 ? 5.144 16.550 -0.329 1.00 96.44 84 GLU A O 1
ATOM 689 N N . ARG A 1 85 ? 4.798 16.728 1.873 1.00 97.06 85 ARG A N 1
ATOM 690 C CA . ARG A 1 85 ? 6.077 16.106 2.249 1.00 97.06 85 ARG A CA 1
ATOM 691 C C . ARG A 1 85 ? 6.228 14.710 1.638 1.00 97.06 85 ARG A C 1
ATOM 693 O O . ARG A 1 85 ? 7.272 14.393 1.054 1.00 97.06 85 ARG A O 1
ATOM 700 N N . TYR A 1 86 ? 5.179 13.888 1.692 1.00 95.75 86 TYR A N 1
ATOM 701 C CA . TYR A 1 86 ? 5.178 12.565 1.069 1.00 95.75 86 TYR A CA 1
ATOM 702 C C . TYR A 1 86 ? 5.249 12.629 -0.463 1.00 95.75 86 TYR A C 1
ATOM 704 O O . TYR A 1 86 ? 5.979 11.855 -1.094 1.00 95.75 86 TYR A O 1
ATOM 712 N N . ARG A 1 87 ? 4.512 13.552 -1.092 1.00 93.88 87 ARG A N 1
ATOM 713 C CA . ARG A 1 87 ? 4.565 13.783 -2.541 1.00 93.88 87 ARG A CA 1
ATOM 714 C C . ARG A 1 87 ? 5.967 14.198 -2.981 1.00 93.88 87 ARG A C 1
ATOM 716 O O . ARG A 1 87 ? 6.510 13.578 -3.895 1.00 93.88 87 ARG A O 1
ATOM 723 N N . SER A 1 88 ? 6.540 15.198 -2.325 1.00 94.31 88 SER A N 1
ATOM 724 C CA . SER A 1 88 ? 7.865 15.741 -2.607 1.00 94.31 88 SER A CA 1
ATOM 725 C C . SER A 1 88 ? 8.954 14.672 -2.511 1.00 94.31 88 SER A C 1
ATOM 727 O O . SER A 1 88 ? 9.794 14.579 -3.406 1.00 94.31 88 SER A O 1
ATOM 729 N N . LEU A 1 89 ? 8.894 13.781 -1.511 1.00 94.19 89 LEU A N 1
ATOM 730 C CA . LEU A 1 89 ? 9.806 12.635 -1.445 1.00 94.19 89 LEU A CA 1
ATOM 731 C C . LEU A 1 89 ? 9.668 11.726 -2.676 1.00 94.19 89 LEU A C 1
ATOM 733 O O . LEU A 1 89 ? 10.668 11.367 -3.295 1.00 94.19 89 LEU A O 1
ATOM 737 N N . LYS A 1 90 ? 8.438 11.360 -3.059 1.00 90.44 90 LYS A N 1
ATOM 738 C CA . LYS A 1 90 ? 8.203 10.479 -4.217 1.00 90.44 90 LYS A CA 1
ATOM 739 C C . LYS A 1 90 ? 8.704 11.082 -5.527 1.00 90.44 90 LYS A C 1
ATOM 741 O O . LYS A 1 90 ? 9.213 10.327 -6.354 1.00 90.44 90 LYS A O 1
ATOM 746 N N . MET A 1 91 ? 8.530 12.392 -5.718 1.00 90.31 91 MET A N 1
ATOM 747 C CA . MET A 1 91 ? 9.019 13.101 -6.905 1.00 90.31 91 MET A CA 1
ATOM 748 C C . MET A 1 91 ? 10.546 13.100 -6.936 1.00 90.31 91 MET A C 1
ATOM 750 O O . MET A 1 91 ? 11.119 12.638 -7.916 1.00 90.31 91 MET A O 1
ATOM 754 N N . ARG A 1 92 ? 11.193 13.464 -5.823 1.00 91.19 92 ARG A N 1
ATOM 755 C CA . ARG A 1 92 ? 12.656 13.484 -5.715 1.00 91.19 92 ARG A CA 1
ATOM 756 C C . ARG A 1 92 ? 13.288 12.124 -6.026 1.00 91.19 92 ARG A C 1
ATOM 758 O O . ARG A 1 92 ? 14.193 12.040 -6.845 1.00 91.19 92 ARG A O 1
ATOM 765 N N . ILE A 1 93 ? 12.774 11.038 -5.439 1.00 89.50 93 ILE A N 1
ATOM 766 C CA . ILE A 1 93 ? 13.297 9.684 -5.708 1.00 89.50 93 ILE A CA 1
ATOM 767 C C . ILE A 1 93 ? 13.122 9.309 -7.193 1.00 89.50 93 ILE A C 1
ATOM 769 O O . ILE A 1 93 ? 13.985 8.648 -7.768 1.00 89.50 93 ILE A O 1
ATOM 773 N N . ALA A 1 94 ? 12.010 9.712 -7.818 1.00 84.06 94 ALA A N 1
ATOM 774 C CA . ALA A 1 94 ? 11.767 9.440 -9.233 1.00 84.06 94 ALA A CA 1
ATOM 775 C C . ALA A 1 94 ? 12.707 10.240 -10.155 1.00 84.06 94 ALA A C 1
ATOM 777 O O . ALA A 1 94 ? 13.178 9.697 -11.152 1.00 84.06 94 ALA A O 1
ATOM 778 N N . GLU A 1 95 ? 12.998 11.497 -9.815 1.00 87.50 95 GLU A N 1
ATOM 779 C CA . GLU A 1 95 ? 13.928 12.371 -10.547 1.00 87.50 95 GLU A CA 1
ATOM 780 C C . GLU A 1 95 ? 15.379 11.892 -10.454 1.00 87.50 95 GLU A C 1
ATOM 782 O O . GLU A 1 95 ? 16.120 11.976 -11.429 1.00 87.50 95 GLU A O 1
ATOM 787 N N . GLU A 1 96 ? 15.767 11.299 -9.323 1.00 86.44 96 GLU A N 1
ATOM 788 C CA . GLU A 1 96 ? 17.085 10.680 -9.135 1.00 86.44 96 GLU A CA 1
ATOM 789 C C . GLU A 1 96 ? 17.295 9.410 -9.992 1.00 86.44 96 GLU A C 1
ATOM 791 O O . GLU A 1 96 ? 18.357 8.791 -9.949 1.00 86.44 96 GLU A O 1
ATOM 796 N N . GLY A 1 97 ? 16.305 9.013 -10.801 1.00 70.31 97 GLY A N 1
ATOM 797 C CA . GLY A 1 97 ? 16.475 7.984 -11.824 1.00 70.31 97 GLY A CA 1
ATOM 798 C C . GLY A 1 97 ? 16.624 6.572 -11.264 1.00 70.31 97 GLY A C 1
ATOM 799 O O . GLY A 1 97 ? 17.219 5.715 -11.918 1.00 70.31 97 GLY A O 1
ATOM 800 N N . VAL A 1 98 ? 16.087 6.310 -10.068 1.00 71.25 98 VAL A N 1
ATOM 801 C CA . VAL A 1 98 ? 16.080 4.974 -9.462 1.00 71.25 98 VAL A CA 1
ATOM 802 C C . VAL A 1 98 ? 15.324 4.004 -10.378 1.00 71.25 98 VAL A C 1
ATOM 804 O O . VAL A 1 98 ? 14.102 4.066 -10.497 1.00 71.25 98 VAL A O 1
ATOM 807 N N . ARG A 1 99 ? 16.061 3.101 -11.037 1.00 66.50 99 ARG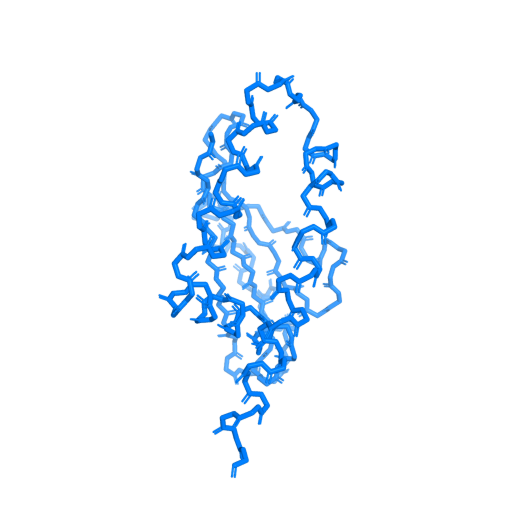 A N 1
ATOM 808 C CA . ARG A 1 99 ? 15.505 2.100 -11.971 1.00 66.50 99 ARG A CA 1
ATOM 809 C C . ARG A 1 99 ? 15.012 0.830 -11.280 1.00 66.50 99 ARG A C 1
ATOM 811 O O . ARG A 1 99 ? 14.320 0.034 -11.905 1.00 66.50 99 ARG A O 1
ATOM 818 N N . ASP A 1 100 ? 15.366 0.645 -10.011 1.00 79.50 100 ASP A N 1
ATOM 819 C CA . ASP A 1 100 ? 14.990 -0.524 -9.224 1.00 79.50 100 ASP A CA 1
ATOM 820 C C . ASP A 1 100 ? 13.827 -0.205 -8.274 1.00 79.50 100 ASP A C 1
ATOM 822 O O . ASP A 1 100 ? 13.917 0.666 -7.403 1.00 79.50 100 ASP A O 1
ATOM 826 N N . VAL A 1 101 ? 12.732 -0.954 -8.423 1.00 78.62 101 VAL A N 1
ATOM 827 C CA . VAL A 1 101 ? 11.545 -0.867 -7.563 1.00 78.62 101 VAL A CA 1
ATOM 828 C C . VAL A 1 101 ? 11.911 -1.102 -6.097 1.00 78.62 101 VAL A C 1
ATOM 830 O O . VAL A 1 101 ? 11.354 -0.430 -5.227 1.00 78.62 101 VAL A O 1
ATOM 833 N N . LYS A 1 102 ? 12.860 -2.000 -5.809 1.00 82.31 102 LYS A N 1
ATOM 834 C CA . LYS A 1 102 ? 13.288 -2.289 -4.437 1.00 82.31 102 LYS A CA 1
ATOM 835 C C . LYS A 1 102 ? 13.957 -1.070 -3.806 1.00 82.31 102 LYS A C 1
ATOM 837 O O . LYS A 1 102 ? 13.528 -0.618 -2.748 1.00 82.31 102 LYS A O 1
ATOM 842 N N . HIS A 1 103 ? 14.916 -0.467 -4.502 1.00 83.31 103 HIS A N 1
ATOM 843 C CA . HIS A 1 103 ? 15.581 0.748 -4.031 1.00 83.31 103 HIS A CA 1
ATOM 844 C C . HIS A 1 103 ? 14.598 1.925 -3.870 1.00 83.31 103 HIS A C 1
ATOM 846 O O . HIS A 1 103 ? 14.672 2.695 -2.910 1.00 83.31 103 HIS A O 1
ATOM 852 N N . TYR A 1 104 ? 13.608 2.036 -4.766 1.00 84.00 104 TYR A N 1
ATOM 853 C CA . TYR A 1 104 ? 12.527 3.019 -4.639 1.00 84.00 104 TYR A CA 1
ATOM 854 C C . TYR A 1 104 ? 11.684 2.793 -3.371 1.00 84.00 104 TYR A C 1
ATOM 856 O O . TYR A 1 104 ? 11.310 3.746 -2.683 1.00 84.00 104 TYR A O 1
ATOM 864 N N . GLN A 1 105 ? 11.371 1.538 -3.040 1.00 85.25 105 GLN A N 1
ATOM 865 C CA . GLN A 1 105 ? 10.637 1.181 -1.824 1.00 85.25 105 GLN A CA 1
ATOM 866 C C . GLN A 1 105 ? 11.457 1.447 -0.555 1.00 85.25 105 GLN A C 1
ATOM 868 O O . GLN A 1 105 ? 10.935 2.061 0.376 1.00 85.25 105 GLN A O 1
ATOM 873 N N . GLU A 1 106 ? 12.734 1.061 -0.537 1.00 89.38 106 GLU A N 1
ATOM 874 C CA . GLU A 1 106 ? 13.648 1.261 0.596 1.00 89.38 106 GLU A CA 1
ATOM 875 C C . GLU A 1 106 ? 13.768 2.740 0.975 1.00 89.38 106 GLU A C 1
ATOM 877 O O . GLU A 1 106 ? 13.634 3.092 2.147 1.00 89.38 106 GLU A O 1
ATOM 882 N N . ARG A 1 107 ? 13.918 3.627 -0.015 1.00 90.38 107 ARG A N 1
ATOM 883 C CA . ARG A 1 107 ? 14.043 5.072 0.229 1.00 90.38 107 ARG A CA 1
ATOM 884 C C . ARG A 1 107 ? 12.774 5.736 0.749 1.00 90.38 107 ARG A C 1
ATOM 886 O O . ARG A 1 107 ? 12.859 6.692 1.515 1.00 90.38 107 ARG A O 1
ATOM 893 N N . LYS A 1 108 ? 11.596 5.245 0.359 1.00 91.06 108 LYS A N 1
ATOM 894 C CA . LYS A 1 108 ? 10.321 5.724 0.921 1.00 91.06 108 LYS A CA 1
ATOM 895 C C . LYS A 1 108 ? 10.053 5.176 2.321 1.00 91.06 108 LYS A C 1
ATOM 897 O O . LYS A 1 108 ? 9.312 5.800 3.076 1.00 91.06 108 LYS A O 1
ATOM 902 N N . GLY A 1 109 ? 10.614 4.008 2.639 1.00 92.38 109 GLY A N 1
ATOM 903 C CA . GLY A 1 109 ? 10.319 3.236 3.844 1.00 92.38 109 GLY A CA 1
ATOM 904 C C . GLY A 1 109 ? 10.330 4.053 5.141 1.00 92.38 109 GLY A C 1
ATOM 905 O O . GLY A 1 109 ? 9.343 3.981 5.870 1.00 92.38 109 GLY A O 1
ATOM 906 N N . PRO A 1 110 ? 11.378 4.851 5.430 1.00 96.06 110 PRO A N 1
ATOM 907 C CA . PRO A 1 110 ? 11.438 5.661 6.646 1.00 96.06 110 PRO A CA 1
ATOM 908 C C . PRO A 1 110 ? 10.268 6.639 6.795 1.00 96.06 110 PRO A C 1
ATOM 910 O O . PRO A 1 110 ? 9.594 6.611 7.819 1.00 96.06 110 PRO A O 1
ATOM 913 N N . LEU A 1 111 ? 9.975 7.441 5.762 1.00 95.94 111 LEU A N 1
ATOM 914 C CA . LEU A 1 111 ? 8.880 8.414 5.824 1.00 95.94 111 LEU A CA 1
ATOM 915 C C . LEU A 1 111 ? 7.511 7.726 5.887 1.00 95.94 111 LEU A C 1
ATOM 917 O O . LEU A 1 111 ? 6.628 8.187 6.597 1.00 95.94 111 LEU A O 1
ATOM 921 N N . ILE A 1 112 ? 7.325 6.615 5.166 1.00 94.69 112 ILE A N 1
ATOM 922 C CA . ILE A 1 112 ? 6.068 5.857 5.227 1.00 94.69 112 ILE A CA 1
ATOM 923 C C . ILE A 1 112 ? 5.814 5.341 6.646 1.00 94.69 112 ILE A C 1
ATOM 925 O O . ILE A 1 112 ? 4.682 5.440 7.106 1.00 94.69 112 ILE A O 1
ATOM 929 N N . ARG A 1 113 ? 6.836 4.816 7.338 1.00 95.38 113 ARG A N 1
ATOM 930 C CA . ARG A 1 113 ? 6.689 4.350 8.726 1.00 95.38 113 ARG A CA 1
ATOM 931 C C . ARG A 1 113 ? 6.310 5.489 9.666 1.00 95.38 113 ARG A C 1
ATOM 933 O O . ARG A 1 113 ? 5.325 5.356 10.376 1.00 95.38 113 ARG A O 1
ATOM 940 N N . GLU A 1 114 ? 7.015 6.617 9.584 1.00 97.44 114 GLU A N 1
ATOM 941 C CA . GLU A 1 114 ? 6.712 7.806 10.392 1.00 97.44 114 GLU A CA 1
ATOM 942 C C . GLU A 1 114 ? 5.261 8.278 10.189 1.00 97.44 114 GLU A C 1
ATOM 944 O O . GLU A 1 114 ? 4.527 8.521 11.141 1.00 97.44 114 GLU A O 1
ATOM 949 N N . LEU A 1 115 ? 4.821 8.380 8.933 1.00 97.12 115 LEU A N 1
ATOM 950 C CA . LEU A 1 115 ? 3.459 8.800 8.603 1.00 97.12 115 LEU A CA 1
ATOM 951 C C . LEU A 1 115 ? 2.404 7.771 9.031 1.00 97.12 115 LEU A C 1
ATOM 953 O O . LEU A 1 115 ? 1.283 8.152 9.350 1.00 97.12 115 LEU A O 1
ATOM 957 N N . GLN A 1 116 ? 2.738 6.479 9.031 1.00 95.44 116 GLN A N 1
ATOM 958 C CA . GLN A 1 116 ? 1.850 5.432 9.538 1.00 95.44 116 GLN A CA 1
ATOM 959 C C . GLN A 1 116 ? 1.688 5.519 11.055 1.00 95.44 116 GLN A C 1
ATOM 961 O O . GLN A 1 116 ? 0.561 5.449 11.524 1.00 95.44 116 GLN A O 1
ATOM 966 N N . GLU A 1 117 ? 2.771 5.741 11.800 1.00 96.31 117 GLU A N 1
ATOM 967 C CA . GLU A 1 117 ? 2.718 5.956 13.252 1.00 96.31 117 GLU A CA 1
ATOM 968 C C . GLU A 1 117 ? 1.876 7.194 13.591 1.00 96.31 117 GLU A C 1
ATOM 970 O O . GLU A 1 117 ? 0.960 7.117 14.407 1.00 96.31 117 GLU A O 1
ATOM 975 N N . LYS A 1 118 ? 2.097 8.312 12.885 1.00 97.00 118 LYS A N 1
ATOM 976 C CA . LYS A 1 118 ? 1.278 9.527 13.030 1.00 97.00 118 LYS A CA 1
ATOM 977 C C . LYS A 1 118 ? -0.199 9.280 12.730 1.00 97.00 118 LYS A C 1
ATOM 979 O O . LYS A 1 118 ? -1.059 9.754 13.464 1.00 97.00 118 LYS A O 1
ATOM 984 N N . ALA A 1 119 ? -0.496 8.539 11.663 1.00 96.44 119 ALA A N 1
ATOM 985 C CA . ALA A 1 119 ? -1.866 8.197 11.301 1.00 96.44 119 ALA A CA 1
ATOM 986 C C . ALA A 1 119 ? -2.543 7.305 12.353 1.00 96.44 119 ALA A C 1
ATOM 988 O O . ALA A 1 119 ? -3.722 7.494 12.637 1.00 96.44 119 ALA A O 1
ATOM 989 N N . GLU A 1 120 ? -1.812 6.352 12.935 1.00 94.25 120 GLU A N 1
ATOM 990 C CA . GLU A 1 120 ? -2.310 5.480 14.003 1.00 94.25 120 GLU A CA 1
ATOM 991 C C . GLU A 1 120 ? -2.622 6.281 15.275 1.00 94.25 120 GLU A C 1
ATOM 993 O O . GLU A 1 120 ? -3.732 6.166 15.796 1.00 94.25 120 GLU A O 1
ATOM 998 N N . SER A 1 121 ? -1.710 7.152 15.723 1.00 95.25 121 SER A N 1
ATOM 999 C CA . SER A 1 121 ? -1.960 8.049 16.863 1.00 95.25 121 SER A CA 1
ATOM 1000 C C . SER A 1 121 ? -3.139 8.989 16.608 1.00 95.25 121 SER A C 1
ATOM 1002 O O . SER A 1 121 ? -4.008 9.134 17.462 1.00 95.25 121 SER A O 1
ATOM 1004 N N . TRP A 1 122 ? -3.231 9.562 15.407 1.00 96.31 122 TRP A N 1
ATOM 1005 C CA . TRP A 1 122 ? -4.323 10.461 15.032 1.00 96.31 122 TRP A CA 1
ATOM 1006 C C . TRP A 1 122 ? -5.701 9.789 15.056 1.00 96.31 122 TRP A C 1
ATOM 1008 O O . TRP A 1 122 ? -6.684 10.422 15.433 1.00 96.31 122 TRP A O 1
ATOM 1018 N N . VAL A 1 123 ? -5.803 8.514 14.661 1.00 93.44 123 VAL A N 1
ATOM 1019 C CA . VAL A 1 123 ? -7.065 7.767 14.793 1.00 93.44 123 VAL A CA 1
ATOM 1020 C C . VAL A 1 123 ? -7.389 7.518 16.266 1.00 93.44 123 VAL A C 1
ATOM 1022 O O . VAL A 1 123 ? -8.520 7.763 16.674 1.00 93.44 123 VAL A O 1
ATOM 1025 N N . GLN A 1 124 ? -6.406 7.100 17.071 1.00 90.38 124 GLN A N 1
ATOM 1026 C CA . GLN A 1 124 ? -6.600 6.829 18.502 1.00 90.38 124 GLN A CA 1
ATOM 1027 C C . GLN A 1 124 ? -7.085 8.064 19.268 1.00 90.38 124 GLN A C 1
ATOM 1029 O O . GLN A 1 124 ? -8.013 7.962 20.061 1.00 90.38 124 GLN A O 1
ATOM 1034 N N . GLU A 1 125 ? -6.516 9.238 18.993 1.00 91.12 125 GLU A N 1
ATOM 1035 C CA . GLU A 1 125 ? -6.921 10.507 19.614 1.00 91.12 125 GLU A CA 1
ATOM 1036 C C . GLU A 1 125 ? -8.364 10.919 19.286 1.00 91.12 125 GLU A C 1
ATOM 1038 O O . GLU A 1 125 ? -8.944 11.727 20.005 1.00 91.12 125 GLU A O 1
ATOM 1043 N N . ARG A 1 126 ? -8.951 10.387 18.206 1.00 86.25 126 ARG A N 1
ATOM 1044 C CA . ARG A 1 126 ? -10.332 10.677 17.786 1.00 86.25 126 ARG A CA 1
ATOM 1045 C C . ARG A 1 126 ? -11.353 9.652 18.271 1.00 86.25 126 ARG A C 1
ATOM 1047 O O . ARG A 1 126 ? -12.551 9.911 18.170 1.00 86.25 126 ARG A O 1
ATOM 1054 N N 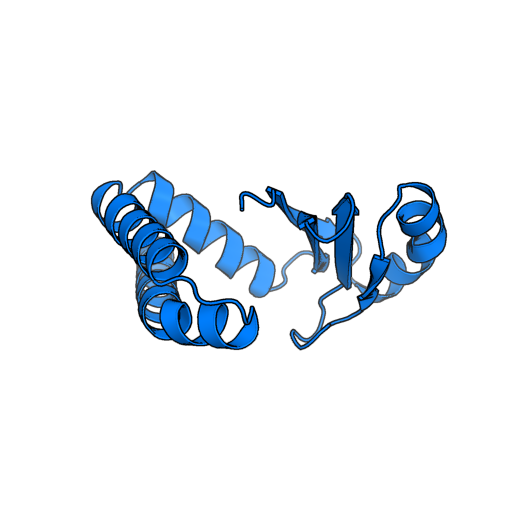. GLU A 1 127 ? -10.895 8.486 18.712 1.00 72.62 127 GLU A N 1
ATOM 1055 C CA . GLU A 1 127 ? -11.736 7.434 19.295 1.00 72.62 127 GLU A CA 1
ATOM 1056 C C . GLU A 1 127 ? -11.902 7.594 20.820 1.00 72.62 127 GLU A C 1
ATOM 1058 O 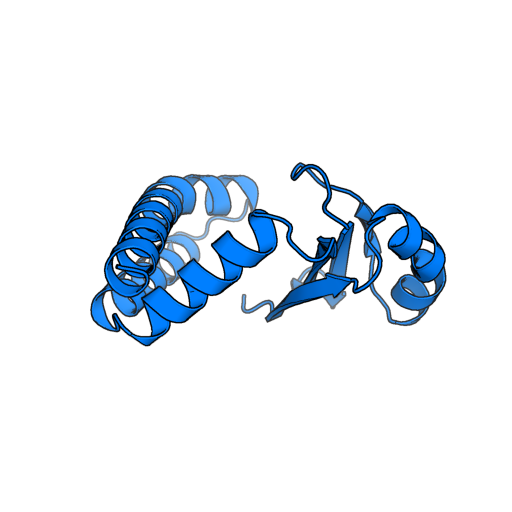O . GLU A 1 127 ? -12.723 6.895 21.417 1.00 72.62 127 GLU A O 1
ATOM 1063 N N . VAL A 1 128 ? -11.148 8.521 21.426 1.00 53.12 128 VAL A N 1
ATOM 1064 C CA . VAL A 1 128 ? -11.252 8.967 22.828 1.00 53.12 128 VAL A CA 1
ATOM 1065 C C . VAL A 1 128 ? -12.167 10.184 22.930 1.00 53.12 128 VAL A C 1
ATOM 1067 O O . VAL A 1 128 ? -12.995 10.202 23.869 1.00 53.12 128 VAL A O 1
#

Sequence (128 aa):
MRALEIVAYHRERDIGEVDAFNPQMELAGFVARGEHGIPGRRYFVRTEGSVHTHHVHMFATGSDQVKRHLAFRDYLREHPDEAERYRSLKMRIAEEGVRDVKHYQERKGPLIRELQEKAESWVQEREV

Secondary structure (DSSP, 8-state):
---EEEEEEESSS-GGGGGGGHHHHHHTTEEE-TTTTSTTEEEEEEEETTEEEEEEEEEETT-HHHHHHHHHHHHHHH-HHHHHHHHHHHHHHHHTT---HHHHHHHHHHHHHHHHHHHHHHHHHHH-

InterPro domains:
  IPR007344 GrpB/Dephospho-CoA kinase [PF04229] (14-117)
  IPR007344 GrpB/Dephospho-CoA kinase [PTHR34822] (13-126)
  IPR043519 Nucleotidyltransferase superfamily [G3DSA:3.30.460.10] (8-125)
  IPR043519 Nucleotidyltransferase superfamily [SSF81301] (14-124)

Organism: NCBI:txid1235279

Radius of gyration: 16.12 Å; chains: 1; bounding box: 34×38×44 Å

pLDDT: mean 88.72, std 9.97, range [49.22, 97.88]

Foldseek 3Di:
DDADEAEDEDADQQLVVVVVCQVVLVVVQWDWPQCVPPPQWTWIWHDDVPRTHYIYIYHYPPDVVVVLVVLLVVLCVVVVVLVVVLVVQLVVLVVVVPPDPVVSCVSSVVSSVVSSVVSVVVVVVVVD